Protein AF-A0A2M8FER7-F1 (afdb_monomer)

Organism: NCBI:txid1974601

pLDDT: mean 71.52, std 15.13, range [42.31, 96.31]

Foldseek 3Di:
DDPVVVVVVVVVVVVVVVVVVVVVVVVCVVPVPPPVVVVVVVVVVVVVVVVVVVVVVVVVPDDDDCVVVVDVVNVVPPDPDDPDPDDDPDDPDPPDDPDDPDPDDDDDD

Radius of gyration: 38.9 Å; Cα contacts (8 Å, |Δi|>4): 7; chains: 1; bounding box: 94×24×102 Å

Mean predicted aligned error: 21.67 Å

Secondary structure (DSSP, 8-state):
--HHHHHHHHHHHHHHHHHHHHHHHHHHHHS--SSHHHHHHHHHHHHHHHHHHHHHHHHHH-----GGGG-TTGGGG-----------SS-S-TT--------------

Sequence (109 aa):
MSQLFKNVLIILTVIVLVAIGYYMLKERGSNSLSLNNADAISDQLLTQTQVFIERRNQLESISFDFEIFNNPNFSSLVSYSSDVLEQVVGKSNIFDTVSNIQTDNEPSH

Solvent-accessible surface area (backbone atoms only — not comparable to full-atom values): 7053 Å² total; per-residue (Å²): 131,58,72,66,57,55,52,53,50,51,54,51,52,51,52,51,52,51,52,51,50,51,49,52,53,56,44,42,70,76,56,54,79,66,58,68,53,58,56,51,50,50,54,50,50,54,52,53,51,52,52,51,53,52,52,50,53,56,56,70,67,61,73,82,79,62,67,70,73,70,36,76,84,55,58,75,69,66,71,87,65,73,83,78,74,84,69,78,84,70,68,101,52,91,79,67,72,84,79,70,85,76,88,78,81,81,88,78,133

Structure (mmCIF, N/CA/C/O backbone):
data_AF-A0A2M8FER7-F1
#
_entry.id   AF-A0A2M8FER7-F1
#
loop_
_atom_site.group_PDB
_atom_site.id
_atom_site.type_symbol
_atom_site.label_atom_id
_atom_site.label_alt_id
_atom_site.label_comp_id
_atom_site.label_asym_id
_atom_site.label_entity_id
_atom_site.label_seq_id
_atom_site.pdbx_PDB_ins_code
_atom_site.Cartn_x
_atom_site.Cartn_y
_atom_site.Cartn_z
_atom_site.occupancy
_atom_site.B_iso_or_equiv
_atom_site.auth_seq_id
_atom_site.auth_comp_id
_atom_site.auth_asym_id
_atom_site.auth_atom_id
_atom_site.pdbx_PDB_model_num
ATOM 1 N N . MET A 1 1 ? 19.435 -8.775 -61.955 1.00 66.00 1 MET A N 1
ATOM 2 C CA . MET A 1 1 ? 19.950 -8.159 -60.709 1.00 66.00 1 MET A CA 1
ATOM 3 C C . MET A 1 1 ? 21.402 -8.568 -60.519 1.00 66.00 1 MET A C 1
ATOM 5 O O . MET A 1 1 ? 21.651 -9.761 -60.380 1.00 66.00 1 MET A O 1
ATOM 9 N N . SER A 1 2 ? 22.338 -7.615 -60.570 1.00 78.12 2 SER A N 1
ATOM 10 C CA . SER A 1 2 ? 23.772 -7.877 -60.358 1.00 78.12 2 SER A CA 1
ATOM 11 C C . SER A 1 2 ? 24.015 -8.483 -58.968 1.00 78.12 2 SER A C 1
ATOM 13 O O . SER A 1 2 ? 23.359 -8.083 -58.004 1.00 78.12 2 SER A O 1
ATOM 15 N N . GLN A 1 3 ? 24.935 -9.448 -58.855 1.00 78.12 3 GLN A N 1
ATOM 16 C CA . GLN A 1 3 ? 25.291 -10.091 -57.578 1.00 78.12 3 GLN A CA 1
ATOM 17 C C . GLN A 1 3 ? 25.732 -9.063 -56.526 1.00 78.12 3 GLN A C 1
ATOM 19 O O . GLN A 1 3 ? 25.374 -9.182 -55.357 1.00 78.12 3 GLN A O 1
ATOM 24 N N . LEU A 1 4 ? 26.399 -7.992 -56.961 1.00 82.44 4 LEU A N 1
ATOM 25 C CA . LEU A 1 4 ? 26.799 -6.881 -56.099 1.00 82.44 4 LEU A CA 1
ATOM 26 C C . LEU A 1 4 ? 25.590 -6.167 -55.481 1.00 82.44 4 LEU A C 1
ATOM 28 O O . LEU A 1 4 ? 25.589 -5.875 -54.291 1.00 82.44 4 LEU A O 1
ATOM 32 N N . PHE A 1 5 ? 24.524 -5.959 -56.259 1.00 88.62 5 PHE A N 1
ATOM 33 C CA . PHE A 1 5 ? 23.303 -5.318 -55.769 1.00 88.62 5 PHE A CA 1
ATOM 34 C C . PHE A 1 5 ? 22.587 -6.182 -54.724 1.00 88.62 5 PHE A C 1
ATOM 36 O O . PHE A 1 5 ? 22.122 -5.663 -53.715 1.00 88.62 5 PHE A O 1
ATOM 43 N N . LYS A 1 6 ? 22.543 -7.507 -54.926 1.00 87.75 6 LYS A N 1
ATOM 44 C CA . LYS A 1 6 ? 21.956 -8.436 -53.946 1.00 87.75 6 LYS A CA 1
ATOM 45 C C . LYS A 1 6 ? 22.735 -8.444 -52.630 1.00 87.75 6 LYS A C 1
ATOM 47 O O . LYS A 1 6 ? 22.114 -8.398 -51.573 1.00 8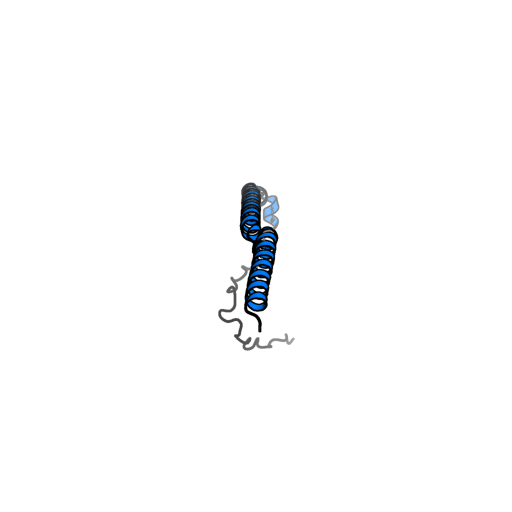7.75 6 LYS A O 1
ATOM 52 N N . ASN A 1 7 ? 24.067 -8.459 -52.693 1.00 89.75 7 ASN A N 1
ATOM 53 C CA . ASN A 1 7 ? 24.908 -8.454 -51.496 1.00 89.75 7 ASN A CA 1
ATOM 54 C C . ASN A 1 7 ? 24.774 -7.144 -50.711 1.00 89.75 7 ASN A C 1
ATOM 56 O O . ASN A 1 7 ? 24.612 -7.179 -49.494 1.00 89.75 7 ASN A O 1
ATOM 60 N N . VAL A 1 8 ? 24.779 -6.000 -51.403 1.00 92.94 8 VAL A N 1
ATOM 61 C CA . VAL A 1 8 ? 24.579 -4.684 -50.773 1.00 92.94 8 VAL A CA 1
ATOM 62 C C . VAL A 1 8 ? 23.195 -4.589 -50.133 1.00 92.94 8 VAL A C 1
ATOM 64 O O . VAL A 1 8 ? 23.083 -4.138 -48.996 1.00 92.94 8 VAL A O 1
ATOM 67 N N . LEU A 1 9 ? 22.153 -5.066 -50.821 1.00 93.88 9 LEU A N 1
ATOM 68 C CA . LEU A 1 9 ? 20.792 -5.078 -50.290 1.00 93.88 9 LEU A CA 1
ATOM 69 C C . LEU A 1 9 ? 20.698 -5.922 -49.012 1.00 93.88 9 LEU A C 1
ATOM 71 O O . LEU A 1 9 ? 20.163 -5.443 -48.020 1.00 93.88 9 LEU A O 1
ATOM 75 N N . ILE A 1 10 ? 21.276 -7.129 -49.011 1.00 94.00 10 ILE A N 1
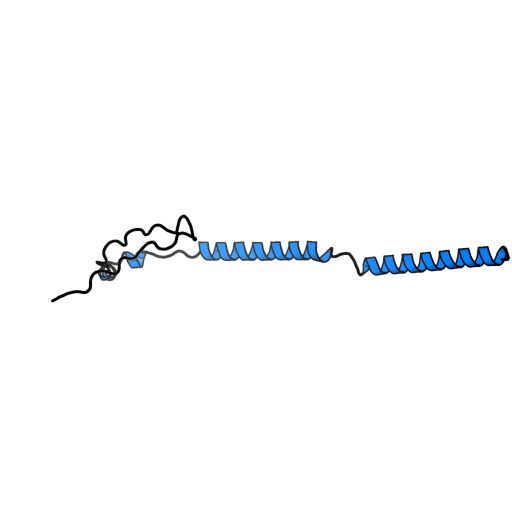ATOM 76 C CA . ILE A 1 10 ? 21.304 -8.023 -47.843 1.00 94.00 10 ILE A CA 1
ATOM 77 C C . ILE A 1 10 ? 21.978 -7.362 -46.642 1.00 94.00 10 ILE A C 1
ATOM 79 O O . ILE A 1 10 ? 21.393 -7.343 -45.558 1.00 94.00 10 ILE A O 1
ATOM 83 N N . ILE A 1 11 ? 23.153 -6.764 -46.843 1.00 94.38 11 ILE A N 1
ATOM 84 C CA . ILE A 1 11 ? 23.901 -6.081 -45.780 1.00 94.38 11 ILE A CA 1
ATOM 85 C C . ILE A 1 11 ? 23.086 -4.912 -45.219 1.00 94.38 11 ILE A C 1
ATOM 87 O O . ILE A 1 11 ? 22.988 -4.761 -44.001 1.00 94.38 11 ILE A O 1
ATOM 91 N N . LEU A 1 12 ? 22.442 -4.133 -46.090 1.00 95.44 12 LEU A N 1
ATOM 92 C CA . LEU A 1 12 ? 21.588 -3.021 -45.684 1.00 95.44 12 LEU A CA 1
ATOM 93 C C . LEU A 1 12 ? 20.410 -3.498 -44.819 1.00 95.44 12 LEU A C 1
ATOM 95 O O . LEU A 1 12 ? 20.166 -2.932 -43.756 1.00 95.44 12 LEU A O 1
ATOM 99 N N . THR A 1 13 ? 19.721 -4.575 -45.213 1.00 93.88 13 THR A N 1
ATOM 100 C CA . THR A 1 13 ? 18.639 -5.158 -44.397 1.00 93.88 13 THR A CA 1
ATOM 101 C C . THR A 1 13 ? 19.119 -5.634 -43.033 1.00 93.88 13 THR A C 1
ATOM 103 O O . THR A 1 13 ? 18.427 -5.409 -42.043 1.00 93.88 13 THR A O 1
ATOM 106 N N . VAL A 1 14 ? 20.297 -6.261 -42.955 1.00 96.31 14 VAL A N 1
ATOM 107 C CA . VAL A 1 14 ? 20.859 -6.728 -41.679 1.00 96.31 14 VAL A CA 1
ATOM 108 C C . VAL A 1 14 ? 21.158 -5.544 -40.758 1.00 96.31 14 VAL A C 1
ATOM 110 O O . VAL A 1 14 ? 20.793 -5.584 -39.587 1.00 96.31 14 VAL A O 1
ATOM 113 N N . ILE A 1 15 ? 21.743 -4.464 -41.284 1.00 96.31 15 ILE A N 1
ATOM 114 C CA . ILE A 1 15 ? 22.022 -3.242 -40.512 1.00 96.31 15 ILE A CA 1
ATOM 115 C C . ILE A 1 15 ? 20.728 -2.634 -39.958 1.00 96.31 15 ILE A C 1
ATOM 117 O O . ILE A 1 15 ? 20.671 -2.272 -38.783 1.00 96.31 15 ILE A O 1
ATOM 121 N N . VAL A 1 16 ? 19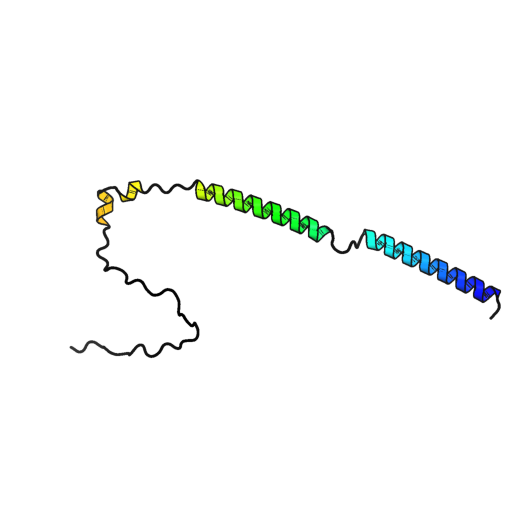.674 -2.563 -40.776 1.00 95.56 16 VAL A N 1
ATOM 122 C CA . VAL A 1 16 ? 18.364 -2.047 -40.350 1.00 95.56 16 VAL A CA 1
ATOM 123 C C . VAL A 1 16 ? 17.750 -2.929 -39.257 1.00 95.56 16 VAL A C 1
ATOM 125 O O . VAL A 1 16 ? 17.280 -2.406 -38.249 1.00 95.56 16 VAL A O 1
ATOM 128 N N . LEU A 1 17 ? 17.809 -4.256 -39.400 1.00 95.31 17 LEU A N 1
ATOM 129 C CA . LEU A 1 17 ? 17.336 -5.203 -38.382 1.00 95.31 17 LEU A CA 1
ATOM 130 C C . LEU A 1 17 ? 18.086 -5.058 -37.054 1.00 95.31 17 LEU A C 1
ATOM 132 O O . LEU A 1 17 ? 17.458 -5.069 -35.996 1.00 95.31 17 LEU A O 1
ATOM 136 N N . VAL A 1 18 ? 19.409 -4.880 -37.098 1.00 95.44 18 VAL A N 1
ATOM 137 C CA . VAL A 1 18 ? 20.232 -4.654 -35.900 1.00 95.44 18 VAL A CA 1
ATOM 138 C C . VAL A 1 18 ? 19.873 -3.325 -35.235 1.00 95.44 18 VAL A C 1
ATOM 140 O O . VAL A 1 18 ? 19.729 -3.282 -34.014 1.00 95.44 18 VAL A O 1
ATOM 143 N N . ALA A 1 19 ? 19.670 -2.256 -36.010 1.00 92.75 19 ALA A N 1
ATOM 144 C CA . ALA A 1 19 ? 19.278 -0.951 -35.480 1.00 92.75 19 ALA A CA 1
ATOM 145 C C . ALA A 1 19 ? 17.894 -0.989 -34.808 1.00 92.75 19 ALA A C 1
ATOM 147 O O . ALA A 1 19 ? 17.740 -0.485 -33.696 1.00 92.75 19 ALA A O 1
ATOM 148 N N . ILE A 1 20 ? 16.911 -1.638 -35.442 1.00 91.88 20 ILE A N 1
ATOM 149 C CA . ILE A 1 20 ? 15.568 -1.832 -34.875 1.00 91.88 20 ILE A CA 1
ATOM 150 C C . ILE A 1 20 ? 15.641 -2.700 -33.616 1.00 91.88 20 ILE A C 1
ATOM 152 O O . ILE A 1 20 ? 15.051 -2.350 -32.599 1.00 91.88 20 ILE A O 1
ATOM 156 N N . GLY A 1 21 ? 16.395 -3.803 -33.653 1.00 88.12 21 GLY A N 1
ATOM 157 C CA . GLY A 1 21 ? 16.582 -4.682 -32.499 1.00 88.12 21 GLY A CA 1
ATOM 158 C C . GLY A 1 21 ? 17.229 -3.963 -31.313 1.00 88.12 21 GLY A C 1
ATOM 159 O O . GLY A 1 21 ? 16.757 -4.093 -30.185 1.00 88.12 21 GLY A O 1
ATOM 160 N N . TYR A 1 22 ? 18.258 -3.149 -31.564 1.00 88.12 22 TYR A N 1
ATOM 161 C CA . TYR A 1 22 ? 18.902 -2.315 -30.547 1.00 88.12 22 TYR A CA 1
ATOM 162 C C . TYR A 1 22 ? 17.943 -1.263 -29.978 1.00 88.12 22 TYR A C 1
ATOM 164 O O . TYR A 1 22 ? 17.872 -1.089 -28.761 1.00 88.12 22 TYR A O 1
ATOM 172 N N . TYR A 1 23 ? 17.176 -0.591 -30.840 1.00 86.81 23 TYR A N 1
ATOM 173 C CA . TYR A 1 23 ? 16.195 0.404 -30.415 1.00 86.81 23 TYR A CA 1
ATOM 174 C C . TYR A 1 23 ? 15.080 -0.225 -29.571 1.00 86.81 23 TYR A C 1
ATOM 176 O O . TYR A 1 23 ? 14.817 0.257 -28.474 1.00 86.81 23 TYR A O 1
ATOM 184 N N . MET A 1 24 ? 14.520 -1.363 -29.996 1.00 82.38 24 MET A N 1
ATOM 185 C CA . MET A 1 24 ? 13.528 -2.105 -29.212 1.00 82.38 24 MET A CA 1
ATOM 186 C C . MET A 1 24 ? 14.095 -2.625 -27.889 1.00 82.38 24 MET A C 1
ATOM 188 O O . MET A 1 24 ? 13.369 -2.682 -26.902 1.00 82.38 24 MET A O 1
ATOM 192 N N . LEU A 1 25 ? 15.369 -3.026 -27.834 1.00 79.38 25 LEU A N 1
ATOM 193 C CA . LEU A 1 25 ? 15.998 -3.460 -26.584 1.00 79.38 25 LEU A CA 1
ATOM 194 C C . LEU A 1 25 ? 16.193 -2.280 -25.619 1.00 79.38 25 LEU A C 1
ATOM 196 O O . LEU A 1 25 ? 15.948 -2.418 -24.422 1.00 79.38 25 LEU A O 1
ATOM 200 N N . LYS A 1 26 ? 16.571 -1.110 -26.146 1.00 77.00 26 LYS A N 1
ATOM 201 C CA . LYS A 1 26 ? 16.685 0.139 -25.384 1.00 77.00 26 LYS A CA 1
ATOM 202 C C . LYS A 1 26 ? 15.321 0.623 -24.883 1.00 77.00 26 LYS A C 1
ATOM 204 O O . LYS A 1 26 ? 15.209 0.997 -23.720 1.00 77.00 26 LYS A O 1
ATOM 209 N N . GLU A 1 27 ? 14.287 0.552 -25.720 1.00 65.00 27 GLU A N 1
ATOM 210 C CA . GLU A 1 27 ? 12.906 0.841 -25.327 1.00 65.00 27 GLU A CA 1
ATOM 211 C C . GLU A 1 27 ? 12.356 -0.188 -24.345 1.00 65.00 27 GLU A C 1
ATOM 213 O O . GLU A 1 27 ? 11.643 0.207 -23.448 1.00 65.00 27 GLU A O 1
ATOM 218 N N . ARG A 1 28 ? 12.694 -1.482 -24.413 1.00 58.97 28 ARG A N 1
ATOM 219 C CA . ARG A 1 28 ? 12.298 -2.464 -23.377 1.00 58.97 28 ARG A CA 1
ATOM 220 C C . ARG A 1 28 ? 12.914 -2.169 -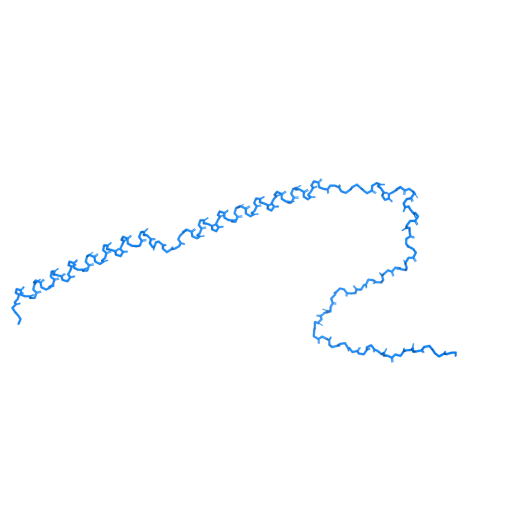22.006 1.00 58.97 28 ARG A C 1
ATOM 222 O O . ARG A 1 28 ? 12.341 -2.567 -20.999 1.00 58.97 28 ARG A O 1
ATOM 229 N N . GLY A 1 29 ? 14.045 -1.464 -21.963 1.00 57.28 29 GLY A N 1
ATOM 230 C CA . GLY A 1 29 ? 14.609 -0.920 -20.726 1.00 57.28 29 GLY A CA 1
ATOM 231 C C . GLY A 1 29 ? 13.786 0.231 -20.128 1.00 57.28 29 GLY A C 1
ATOM 232 O O . GLY A 1 29 ? 13.788 0.385 -18.912 1.00 57.28 29 GLY A O 1
ATOM 233 N N . SER A 1 30 ? 13.054 1.008 -20.944 1.00 54.03 30 SER A N 1
ATOM 234 C CA . SER A 1 30 ? 12.114 2.050 -20.471 1.00 54.03 30 SER A CA 1
ATOM 235 C C . SER A 1 30 ? 10.657 1.575 -20.387 1.00 54.03 30 SER A C 1
ATOM 237 O O . SER A 1 30 ? 9.886 2.065 -19.572 1.00 54.03 30 SER A O 1
ATOM 239 N N . ASN A 1 31 ? 10.295 0.593 -21.206 1.00 51.50 31 ASN A N 1
ATOM 240 C CA . ASN A 1 31 ? 9.022 -0.111 -21.284 1.00 51.50 31 ASN A CA 1
ATOM 241 C C . ASN A 1 31 ? 9.210 -1.498 -20.668 1.00 51.50 31 ASN A C 1
ATOM 243 O O . ASN A 1 31 ? 8.821 -2.514 -21.256 1.00 51.50 31 ASN A O 1
ATOM 247 N N . SER A 1 32 ? 9.835 -1.552 -19.487 1.00 51.47 32 SER A N 1
ATOM 248 C CA . SER A 1 32 ? 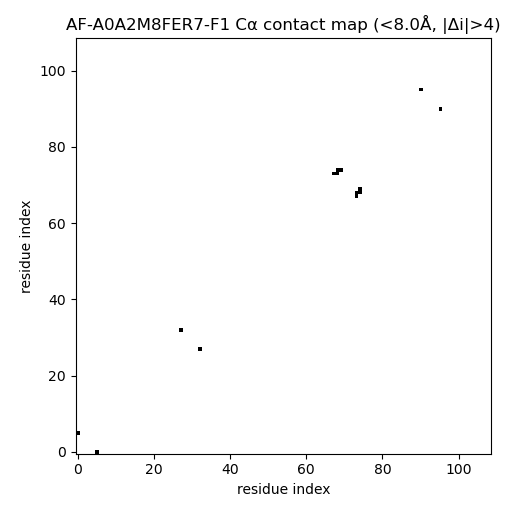9.717 -2.727 -18.639 1.00 51.47 32 SER A CA 1
ATOM 249 C C . SER A 1 32 ? 8.223 -2.947 -18.444 1.00 51.47 32 SER A C 1
ATOM 251 O O . SER A 1 32 ? 7.533 -2.089 -17.892 1.00 51.47 32 SER A O 1
ATOM 253 N N . LEU A 1 33 ? 7.721 -4.058 -18.962 1.00 52.00 33 LEU A N 1
ATOM 254 C CA . LEU A 1 33 ? 6.379 -4.552 -18.723 1.00 52.00 33 LEU A CA 1
ATOM 255 C C . LEU A 1 33 ? 6.150 -4.569 -17.201 1.00 52.00 33 LEU A C 1
ATOM 257 O O . LEU A 1 33 ? 6.676 -5.448 -16.534 1.00 52.00 33 LEU A O 1
ATOM 261 N N . SER A 1 34 ? 5.485 -3.534 -16.672 1.00 51.06 34 SER A N 1
ATOM 262 C CA . SER A 1 34 ? 5.089 -3.290 -15.277 1.00 51.06 34 SER A CA 1
ATOM 263 C C . SER A 1 34 ? 5.653 -4.245 -14.210 1.00 51.06 34 SER A C 1
ATOM 265 O O . SER A 1 34 ? 4.898 -4.938 -13.535 1.00 51.06 34 SER A O 1
ATOM 267 N N . LEU A 1 35 ? 6.970 -4.233 -13.987 1.00 50.19 35 LEU A N 1
ATOM 268 C CA . LEU A 1 35 ? 7.548 -4.800 -12.763 1.00 50.19 35 LEU A CA 1
ATOM 269 C C . LEU A 1 35 ? 7.365 -3.827 -11.583 1.00 50.19 35 LEU A C 1
ATOM 271 O O . LEU A 1 35 ? 7.156 -4.259 -10.458 1.00 50.19 35 LEU A O 1
ATOM 275 N N . ASN A 1 36 ? 7.256 -2.522 -11.874 1.00 51.22 36 ASN A N 1
ATOM 276 C CA . ASN A 1 36 ? 6.901 -1.477 -10.906 1.00 51.22 36 ASN A CA 1
ATOM 277 C C . ASN A 1 36 ? 5.548 -1.712 -10.211 1.00 51.22 36 ASN A C 1
ATOM 279 O O . ASN A 1 36 ? 5.335 -1.201 -9.121 1.00 51.22 36 ASN A O 1
ATOM 283 N N . ASN A 1 37 ? 4.625 -2.470 -10.818 1.00 52.91 37 ASN A N 1
ATOM 284 C CA . ASN A 1 37 ? 3.345 -2.776 -10.179 1.00 52.91 37 ASN A CA 1
ATOM 285 C C . ASN A 1 37 ? 3.483 -3.859 -9.102 1.00 52.91 37 ASN A C 1
ATOM 287 O O . ASN A 1 37 ? 2.747 -3.808 -8.130 1.00 52.91 37 ASN A O 1
ATOM 291 N N . ALA A 1 38 ? 4.397 -4.824 -9.238 1.00 57.19 38 ALA A N 1
ATOM 292 C CA . ALA A 1 38 ? 4.558 -5.877 -8.233 1.00 57.19 38 ALA A CA 1
ATOM 293 C C . ALA A 1 38 ? 5.164 -5.320 -6.934 1.00 57.19 38 ALA A C 1
ATOM 295 O O . ALA A 1 38 ? 4.632 -5.576 -5.854 1.00 57.19 38 ALA A O 1
ATOM 296 N N . ASP A 1 39 ? 6.200 -4.486 -7.056 1.00 57.62 39 ASP A N 1
ATOM 297 C CA . ASP A 1 39 ? 6.825 -3.819 -5.909 1.00 57.62 39 ASP A CA 1
ATOM 298 C C . ASP A 1 39 ? 5.881 -2.773 -5.291 1.00 57.62 39 ASP A C 1
ATOM 300 O O . ASP A 1 39 ? 5.685 -2.767 -4.078 1.00 57.62 39 ASP A O 1
ATOM 304 N N . ALA A 1 40 ? 5.172 -1.978 -6.108 1.00 60.31 40 ALA A N 1
ATOM 305 C CA . ALA A 1 40 ? 4.176 -1.027 -5.603 1.00 60.31 40 ALA A CA 1
ATOM 306 C C . ALA A 1 40 ? 2.984 -1.709 -4.907 1.00 60.31 40 ALA A C 1
ATOM 308 O O . ALA A 1 40 ? 2.484 -1.197 -3.906 1.00 60.31 40 ALA A O 1
ATOM 309 N N . ILE A 1 41 ? 2.530 -2.871 -5.396 1.00 65.69 41 ILE A N 1
ATOM 310 C CA . ILE A 1 41 ? 1.484 -3.661 -4.729 1.00 65.69 41 ILE A CA 1
ATOM 311 C C . ILE A 1 41 ? 2.003 -4.201 -3.392 1.00 65.69 41 ILE A C 1
ATOM 313 O O . ILE A 1 41 ? 1.276 -4.136 -2.404 1.00 65.69 41 ILE A O 1
ATOM 317 N N . SER A 1 42 ? 3.244 -4.692 -3.334 1.00 70.19 42 SER A N 1
ATOM 318 C CA . SER A 1 42 ? 3.857 -5.186 -2.094 1.00 70.19 42 SER A CA 1
ATOM 319 C C . SER A 1 42 ? 3.997 -4.078 -1.042 1.00 70.19 42 SER A C 1
ATOM 321 O O . SER A 1 42 ? 3.572 -4.257 0.102 1.00 70.19 42 SER A O 1
ATOM 323 N N . ASP A 1 43 ? 4.504 -2.909 -1.433 1.00 69.62 43 ASP A N 1
ATOM 324 C CA . ASP A 1 43 ? 4.672 -1.753 -0.542 1.00 69.62 43 ASP A CA 1
ATOM 325 C C . ASP A 1 43 ? 3.327 -1.202 -0.052 1.00 69.62 43 ASP A C 1
ATOM 327 O O . ASP A 1 43 ? 3.162 -0.864 1.128 1.00 69.62 43 ASP A O 1
ATOM 331 N N . GLN A 1 44 ? 2.324 -1.168 -0.931 1.00 73.38 44 GLN A N 1
ATOM 332 C CA . GLN A 1 44 ? 0.968 -0.772 -0.569 1.00 73.38 44 GLN A CA 1
ATOM 333 C C . GLN A 1 44 ? 0.337 -1.764 0.420 1.00 73.38 44 GLN A C 1
ATOM 335 O O . GLN A 1 44 ? -0.327 -1.343 1.370 1.00 73.38 44 GLN A O 1
ATOM 340 N N . LEU A 1 45 ? 0.561 -3.066 0.243 1.00 78.25 45 LEU A N 1
ATOM 341 C CA . LEU A 1 45 ? 0.010 -4.115 1.106 1.00 78.25 45 LEU A CA 1
ATOM 342 C C . LEU A 1 45 ? 0.677 -4.115 2.493 1.00 78.25 45 LEU A C 1
ATOM 344 O O . LEU A 1 45 ? -0.016 -4.217 3.510 1.00 78.25 45 LEU A O 1
ATOM 348 N N . LEU A 1 46 ? 1.995 -3.899 2.556 1.00 80.38 46 LEU A N 1
ATOM 349 C CA . LEU A 1 46 ? 2.734 -3.694 3.810 1.00 80.38 46 LEU A CA 1
ATOM 350 C C . LEU A 1 46 ? 2.223 -2.464 4.572 1.00 80.38 46 LEU A C 1
ATOM 352 O O . LEU A 1 46 ? 1.921 -2.555 5.765 1.00 80.38 46 LEU A O 1
ATOM 356 N N . THR A 1 47 ? 2.042 -1.343 3.871 1.00 83.00 47 THR A N 1
ATOM 357 C CA . THR A 1 47 ? 1.532 -0.097 4.464 1.00 83.00 47 THR A CA 1
ATOM 358 C C . THR A 1 47 ? 0.113 -0.275 5.011 1.00 83.00 47 THR A C 1
ATOM 360 O O . THR A 1 47 ? -0.173 0.105 6.147 1.00 83.00 47 THR A O 1
ATOM 363 N N . GLN A 1 48 ? -0.785 -0.903 4.244 1.00 81.38 48 GLN A N 1
ATOM 364 C CA . GLN A 1 48 ? -2.158 -1.168 4.690 1.00 81.38 48 GLN A CA 1
ATOM 365 C C . GLN A 1 48 ? -2.206 -2.102 5.909 1.00 81.38 48 GLN A C 1
ATOM 367 O O . GLN A 1 48 ? -2.995 -1.875 6.829 1.00 81.38 48 GLN A O 1
ATOM 372 N N . THR A 1 49 ? -1.335 -3.114 5.953 1.00 88.44 49 THR A N 1
ATOM 373 C CA . THR A 1 49 ? -1.242 -4.050 7.086 1.00 88.44 49 THR A CA 1
ATOM 374 C C . THR A 1 49 ? -0.794 -3.337 8.360 1.00 88.44 49 THR A C 1
ATOM 376 O O . THR A 1 49 ? -1.359 -3.565 9.431 1.00 88.44 49 THR A O 1
ATOM 379 N N . GLN A 1 50 ? 0.179 -2.431 8.253 1.00 82.88 50 GLN A N 1
ATOM 380 C CA . GLN A 1 50 ? 0.665 -1.663 9.397 1.00 82.88 50 GLN A CA 1
ATOM 381 C C . GLN A 1 50 ? -0.422 -0.747 9.972 1.00 82.88 50 GLN A C 1
ATOM 383 O O . GLN A 1 50 ? -0.641 -0.747 11.184 1.00 82.88 50 GLN A O 1
ATOM 388 N N . VAL A 1 51 ? -1.160 -0.041 9.107 1.00 89.25 51 VAL A N 1
ATOM 389 C CA . VAL A 1 51 ? -2.293 0.800 9.524 1.00 89.25 51 VAL A CA 1
ATOM 390 C C . VAL A 1 51 ? -3.372 -0.040 10.206 1.00 89.25 51 VAL A C 1
ATOM 392 O O . VAL A 1 51 ? -3.894 0.356 11.245 1.00 89.25 51 VAL A O 1
ATOM 395 N N . PHE A 1 52 ? -3.697 -1.218 9.671 1.00 91.38 52 PHE A N 1
ATOM 396 C CA . PHE A 1 52 ? -4.675 -2.111 10.292 1.00 91.38 52 PHE A CA 1
ATOM 397 C C . PHE A 1 52 ? -4.257 -2.542 11.708 1.00 91.38 52 PHE A C 1
ATOM 399 O O . PHE A 1 52 ? -5.068 -2.476 12.633 1.00 91.38 52 PHE A O 1
ATOM 406 N N . ILE A 1 53 ? -2.993 -2.938 11.893 1.00 89.44 53 ILE A N 1
ATOM 407 C CA . ILE A 1 53 ? -2.457 -3.330 13.206 1.00 89.44 53 ILE A CA 1
ATOM 408 C C . ILE A 1 53 ? -2.513 -2.154 14.187 1.00 89.44 53 ILE A C 1
ATOM 410 O O . ILE A 1 53 ? -2.941 -2.326 15.327 1.00 89.44 53 ILE A O 1
ATOM 414 N N . GLU A 1 54 ? -2.137 -0.953 13.747 1.00 89.50 54 GLU A N 1
ATOM 415 C CA . GLU A 1 54 ? -2.195 0.249 14.580 1.00 89.50 54 GLU A CA 1
ATOM 416 C C . GLU A 1 54 ? -3.628 0.549 15.042 1.00 89.50 54 GLU A C 1
ATOM 418 O O . GLU A 1 54 ? -3.870 0.758 16.232 1.00 89.50 54 GLU A O 1
ATOM 423 N N . ARG A 1 55 ? -4.601 0.504 14.124 1.00 88.94 55 ARG A N 1
ATOM 424 C CA . ARG A 1 55 ? -6.020 0.724 14.444 1.00 88.94 55 ARG A CA 1
ATOM 425 C C . ARG A 1 55 ? -6.576 -0.343 15.378 1.00 88.94 55 ARG A C 1
ATOM 427 O O . ARG A 1 55 ? -7.337 -0.014 16.284 1.00 88.94 55 ARG A O 1
ATOM 434 N N . ARG A 1 56 ? -6.184 -1.605 15.192 1.00 88.44 56 ARG A N 1
ATOM 435 C CA . ARG A 1 56 ? -6.562 -2.695 16.096 1.00 88.44 56 ARG A CA 1
ATOM 436 C C . ARG A 1 56 ? -6.043 -2.438 17.509 1.00 88.44 56 ARG A C 1
ATOM 438 O O . ARG A 1 56 ? -6.821 -2.538 18.448 1.00 88.44 56 ARG A O 1
ATOM 445 N N . ASN A 1 57 ? -4.772 -2.069 17.651 1.00 87.94 57 ASN A N 1
ATOM 446 C CA . ASN A 1 57 ? -4.183 -1.779 18.959 1.00 87.94 57 ASN A CA 1
ATOM 447 C C . ASN A 1 57 ? -4.856 -0.568 19.626 1.00 87.94 57 ASN A C 1
ATOM 449 O O . ASN A 1 57 ? -5.081 -0.575 20.833 1.00 87.94 57 ASN A O 1
ATOM 453 N N . GLN A 1 58 ? -5.229 0.453 18.844 1.00 85.75 58 GLN A N 1
ATOM 454 C CA . GLN A 1 58 ? -6.017 1.586 19.340 1.00 85.75 58 GLN A CA 1
ATOM 455 C C . GLN A 1 58 ? -7.382 1.124 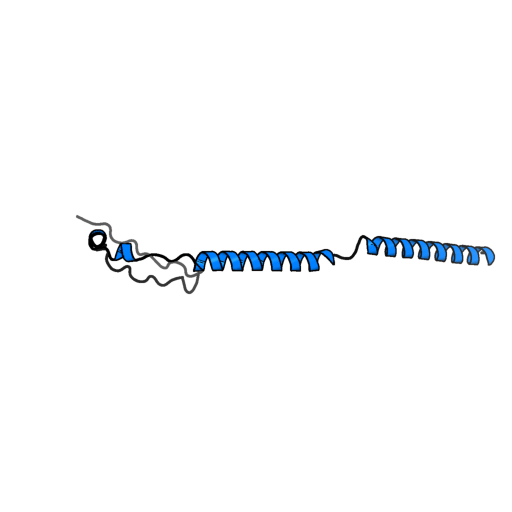19.867 1.00 85.75 58 GLN A C 1
ATOM 457 O O . GLN A 1 58 ? -7.749 1.488 20.978 1.00 85.75 58 GLN A O 1
ATOM 462 N N . LEU A 1 59 ? -8.108 0.289 19.121 1.00 83.81 59 LEU A N 1
ATOM 463 C CA . LEU A 1 59 ? -9.401 -0.253 19.555 1.00 83.81 59 LEU A CA 1
ATOM 464 C C . LEU A 1 59 ? -9.277 -1.161 20.785 1.00 83.81 59 LEU A C 1
ATOM 466 O O . LEU A 1 59 ? -10.125 -1.095 21.665 1.00 83.81 59 LEU A O 1
ATOM 470 N N . GLU A 1 60 ? -8.217 -1.964 20.875 1.00 83.00 60 GLU A N 1
ATOM 471 C CA . GLU A 1 60 ? -7.937 -2.808 22.045 1.00 83.00 60 GLU A CA 1
ATOM 472 C C . GLU A 1 60 ? -7.640 -1.973 23.300 1.00 83.00 60 GLU A C 1
ATOM 474 O O . GLU A 1 60 ? -8.004 -2.365 24.405 1.00 83.00 60 GLU A O 1
ATOM 479 N N . SER A 1 61 ? -7.041 -0.789 23.137 1.00 81.50 61 SER A N 1
ATOM 480 C CA . SER A 1 61 ? -6.791 0.137 24.249 1.00 81.50 61 SER A CA 1
ATOM 481 C C . SER A 1 61 ? -8.041 0.873 24.747 1.00 81.50 61 SER A C 1
ATOM 483 O O . SER A 1 61 ? -8.012 1.471 25.825 1.00 81.50 61 SER A O 1
ATOM 485 N N . ILE A 1 62 ? -9.145 0.838 23.991 1.00 79.81 62 ILE A N 1
ATOM 486 C CA . ILE A 1 62 ? -10.413 1.434 24.413 1.00 79.81 62 ILE A CA 1
ATOM 487 C C . ILE A 1 62 ? -11.089 0.462 25.379 1.00 79.81 62 ILE A C 1
ATOM 489 O O . ILE A 1 62 ? -11.828 -0.441 24.992 1.00 79.81 62 ILE A O 1
ATOM 493 N N . SER A 1 63 ? -10.828 0.666 26.666 1.00 74.62 63 SER A N 1
ATOM 494 C CA . SER A 1 63 ? -11.583 0.035 27.743 1.00 74.62 63 SER A CA 1
ATOM 495 C C . SER A 1 63 ? -12.835 0.861 28.021 1.00 74.62 63 SER A C 1
ATOM 497 O O . SER A 1 63 ? -12.740 2.038 28.372 1.00 74.62 63 SER A O 1
ATOM 499 N N . PHE A 1 64 ? -14.011 0.252 27.883 1.00 73.19 64 PHE A N 1
ATOM 500 C CA . PHE A 1 64 ? -15.255 0.862 28.340 1.00 73.19 64 PHE A CA 1
ATOM 501 C C . PHE A 1 64 ? -15.384 0.662 29.849 1.00 73.19 64 PHE A C 1
ATOM 503 O O . PHE A 1 64 ? -15.442 -0.467 30.333 1.00 73.19 64 PHE A O 1
ATOM 510 N N . ASP A 1 65 ? -15.410 1.767 30.586 1.00 73.19 65 ASP A N 1
ATOM 511 C CA . ASP A 1 65 ? -15.732 1.767 32.006 1.00 73.19 65 ASP A CA 1
ATOM 512 C C . ASP A 1 65 ? -17.256 1.673 32.174 1.00 73.19 65 ASP A C 1
ATOM 514 O O . ASP A 1 65 ? -17.996 2.626 31.917 1.00 73.19 65 ASP A O 1
ATOM 518 N N . PHE A 1 66 ? -17.733 0.486 32.553 1.00 72.75 66 PHE A N 1
ATOM 519 C CA . PHE A 1 66 ? -19.152 0.225 32.791 1.00 72.75 66 PHE A CA 1
ATOM 520 C C . PHE A 1 66 ? -19.582 0.534 34.232 1.00 72.75 66 PHE A C 1
ATOM 522 O O . PHE A 1 66 ? -20.760 0.364 34.557 1.00 72.75 66 PHE A O 1
ATOM 529 N N . GLU A 1 67 ? -18.683 1.014 35.100 1.00 72.44 67 GLU A N 1
ATOM 530 C CA . GLU A 1 67 ? -19.022 1.332 36.493 1.00 72.44 67 GLU A CA 1
ATOM 531 C C . GLU A 1 67 ? -20.094 2.429 36.590 1.00 72.44 67 GLU A C 1
ATOM 533 O O . GLU A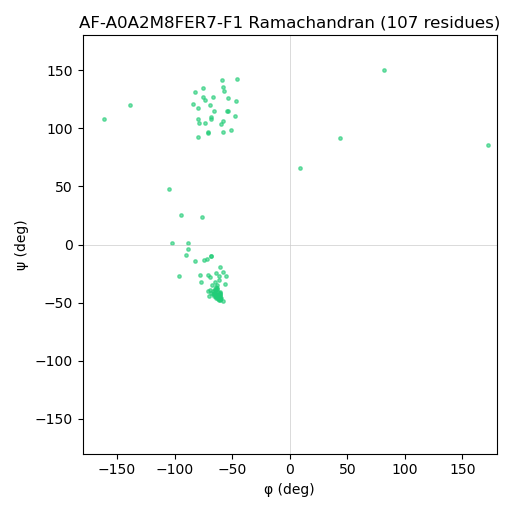 1 67 ? -20.917 2.412 37.509 1.00 72.44 67 GLU A O 1
ATOM 538 N N . ILE A 1 68 ? -20.182 3.315 35.590 1.00 66.81 68 ILE A N 1
ATOM 539 C CA . ILE A 1 68 ? -21.236 4.338 35.496 1.00 66.81 68 ILE A CA 1
ATOM 540 C C . ILE A 1 68 ? -22.651 3.746 35.402 1.00 66.81 68 ILE A C 1
ATOM 542 O O . ILE A 1 68 ? -23.597 4.354 35.900 1.00 66.81 68 ILE A O 1
ATOM 546 N N . PHE A 1 69 ? -22.806 2.552 34.817 1.00 68.31 69 PHE A N 1
ATOM 547 C CA . PHE A 1 69 ? -24.100 1.870 34.703 1.00 68.31 69 PHE A CA 1
ATOM 548 C C . PHE A 1 69 ? -24.477 1.112 35.982 1.00 68.31 69 PHE A C 1
ATOM 550 O O . PHE A 1 69 ? -25.642 0.773 36.171 1.00 68.31 69 PHE A O 1
ATOM 557 N N . ASN A 1 70 ? -23.519 0.903 36.891 1.00 69.00 70 ASN A N 1
ATOM 558 C CA . ASN A 1 70 ? -23.747 0.281 38.197 1.00 69.00 70 ASN A CA 1
ATOM 559 C C . ASN A 1 70 ? -24.132 1.302 39.282 1.00 69.00 70 ASN A C 1
ATOM 561 O O . ASN A 1 70 ? -24.412 0.926 40.422 1.00 69.00 70 ASN A O 1
ATOM 565 N N . ASN A 1 71 ? -24.148 2.601 38.961 1.00 71.38 71 ASN A N 1
ATOM 566 C CA . ASN A 1 71 ? -24.531 3.637 39.909 1.00 71.38 71 ASN A CA 1
ATOM 567 C C . ASN A 1 71 ? -26.060 3.617 40.126 1.00 71.38 71 ASN A C 1
ATOM 569 O O . ASN A 1 71 ? -26.825 3.768 39.168 1.00 71.38 71 ASN A O 1
ATOM 573 N N . PRO A 1 72 ? -26.535 3.494 41.380 1.00 68.00 72 PRO A N 1
ATOM 574 C CA . PRO A 1 72 ? -27.960 3.381 41.688 1.00 68.00 72 PRO A CA 1
ATOM 575 C C . PRO A 1 72 ? -28.782 4.602 41.235 1.00 68.00 72 PRO A C 1
ATOM 577 O O . PRO A 1 72 ? -29.984 4.473 41.021 1.00 68.00 72 PRO A O 1
ATOM 580 N N . ASN A 1 73 ? -28.160 5.761 40.991 1.00 66.19 73 ASN A N 1
ATOM 581 C CA . ASN A 1 73 ? -28.840 6.934 40.427 1.00 66.19 73 ASN A CA 1
ATOM 582 C C . ASN A 1 73 ? -29.222 6.760 38.941 1.00 66.19 73 ASN A C 1
ATOM 584 O O . ASN A 1 73 ? -30.193 7.362 38.480 1.00 66.19 73 ASN A O 1
ATOM 588 N N . PHE A 1 74 ? -28.500 5.911 38.201 1.00 58.00 74 PHE A N 1
ATOM 589 C CA . PHE A 1 74 ? -28.772 5.584 36.795 1.00 58.00 74 PHE A CA 1
ATOM 590 C C . PHE A 1 74 ? -29.716 4.379 36.639 1.00 58.00 74 PHE A C 1
ATOM 592 O O . PHE A 1 74 ? -30.240 4.150 35.552 1.00 58.00 74 PHE A O 1
ATOM 599 N N . SER A 1 75 ? -30.032 3.671 37.733 1.00 57.19 75 SER A N 1
ATOM 600 C CA . SER A 1 75 ? -31.052 2.606 37.754 1.00 57.19 75 SER A CA 1
ATOM 601 C C . SER A 1 75 ? -32.490 3.120 37.565 1.00 57.19 75 SER A C 1
ATOM 603 O O . SER A 1 75 ? -33.410 2.340 37.349 1.00 57.19 75 SER A O 1
ATOM 605 N N . SER A 1 76 ? -32.701 4.441 37.600 1.00 57.62 76 SER A N 1
ATOM 606 C CA . SER A 1 76 ? -34.002 5.063 37.314 1.00 57.62 76 SER A CA 1
ATOM 607 C C . SER A 1 76 ? -34.392 5.021 35.830 1.00 57.62 76 SER A C 1
ATOM 609 O O . SER A 1 76 ? -35.555 5.246 35.502 1.00 57.62 76 SER A O 1
ATOM 611 N N . LEU A 1 77 ? -33.449 4.687 34.941 1.00 60.69 77 LEU A N 1
ATOM 612 C CA . LEU A 1 77 ? -33.690 4.476 33.511 1.00 60.69 77 LEU A CA 1
ATOM 613 C C . LEU A 1 77 ? -33.943 2.998 33.176 1.00 60.69 77 LEU A C 1
ATOM 615 O O . LEU A 1 77 ? -33.709 2.571 32.046 1.00 60.69 77 LEU A O 1
ATOM 619 N N . VAL A 1 78 ? -34.418 2.204 34.143 1.00 58.94 78 VAL A N 1
ATOM 620 C CA . VAL A 1 78 ? -34.997 0.887 33.853 1.00 58.94 78 VAL A CA 1
ATOM 621 C C . VAL A 1 78 ? -36.187 1.108 32.923 1.00 58.94 78 VAL A C 1
ATOM 623 O O . VAL A 1 78 ? -37.250 1.583 33.322 1.00 58.94 78 VAL A O 1
ATOM 626 N N . SER A 1 79 ? -35.973 0.810 31.646 1.00 60.28 79 SER A N 1
ATOM 627 C CA . SER A 1 79 ? -37.027 0.799 30.648 1.00 60.28 79 SER A CA 1
ATOM 628 C C . SER A 1 79 ? -37.995 -0.329 30.994 1.00 60.28 79 SER A C 1
ATOM 630 O O . SER A 1 79 ? -37.634 -1.498 30.922 1.00 60.28 79 SER A O 1
ATOM 632 N N . TYR A 1 80 ? -39.239 0.012 31.328 1.00 60.22 80 TYR A N 1
ATOM 633 C CA . TYR A 1 80 ? -40.357 -0.940 31.400 1.00 60.22 80 TYR A CA 1
ATOM 634 C C . TYR A 1 80 ? -40.874 -1.324 30.002 1.00 60.22 80 TYR A C 1
ATOM 636 O O . TYR A 1 80 ? -42.040 -1.682 29.838 1.00 60.22 80 TYR A O 1
ATOM 644 N N . SER A 1 81 ? -40.044 -1.189 28.967 1.00 66.25 81 SER A N 1
ATOM 645 C CA . SER A 1 81 ? -40.383 -1.689 27.643 1.00 66.25 81 SER A CA 1
ATOM 646 C C . SER A 1 81 ? -40.427 -3.209 27.702 1.00 66.25 81 SER A C 1
ATOM 648 O O . SER A 1 81 ? -39.459 -3.830 28.135 1.00 66.25 81 SER A O 1
ATOM 650 N N . SER A 1 82 ? -41.539 -3.786 27.256 1.00 65.94 82 SER A N 1
ATOM 651 C CA . SER A 1 82 ? -41.687 -5.222 27.040 1.00 65.94 82 SER A CA 1
ATOM 652 C C . SER A 1 82 ? -40.475 -5.786 26.297 1.00 65.94 82 SER A C 1
ATOM 654 O O . SER A 1 82 ? -39.956 -5.117 25.398 1.00 65.94 82 SER A O 1
ATOM 656 N N . ASP A 1 83 ? -40.053 -7.003 26.653 1.00 68.00 83 ASP A N 1
ATOM 657 C CA . ASP A 1 83 ? -38.974 -7.705 25.958 1.00 68.00 83 ASP A CA 1
ATOM 658 C C . ASP A 1 83 ? -39.194 -7.631 24.444 1.00 68.00 83 ASP A C 1
ATOM 660 O O . ASP A 1 83 ? -40.251 -8.006 23.923 1.00 68.00 83 ASP A O 1
ATOM 664 N N . VAL A 1 84 ? -38.199 -7.100 23.734 1.00 67.44 84 VAL A N 1
ATOM 665 C CA . VAL A 1 84 ? -38.219 -7.076 22.275 1.00 67.44 84 VAL A CA 1
ATOM 666 C C . VAL A 1 84 ? -38.071 -8.522 21.827 1.00 67.44 84 VAL A C 1
ATOM 668 O O . VAL A 1 84 ? -37.003 -9.112 21.984 1.00 67.44 84 VAL A O 1
ATOM 671 N N . LEU A 1 85 ? -39.154 -9.104 21.306 1.00 72.12 85 LEU A N 1
ATOM 672 C CA . LEU A 1 85 ? -39.118 -10.442 20.728 1.00 72.12 85 LEU A CA 1
ATOM 673 C C . LEU A 1 85 ? -38.012 -10.488 19.677 1.00 72.12 85 LEU A C 1
ATOM 675 O O . LEU A 1 85 ? -37.970 -9.650 18.773 1.00 72.12 85 LEU A O 1
ATOM 679 N N . GLU A 1 86 ? -37.119 -11.461 19.821 1.00 66.12 86 GLU A N 1
ATOM 680 C CA . GLU A 1 86 ? -35.999 -11.666 18.916 1.00 66.12 86 GLU A CA 1
ATOM 681 C C . GLU A 1 86 ? -36.548 -11.875 17.498 1.00 66.12 86 GLU A C 1
ATOM 683 O O . GLU A 1 86 ? -37.182 -12.884 17.182 1.00 66.12 86 GLU A O 1
ATOM 688 N N . GLN A 1 87 ? -36.385 -10.862 16.646 1.00 68.69 87 GLN A N 1
ATOM 689 C CA . GLN A 1 87 ? -36.801 -10.953 15.258 1.00 68.69 87 GLN A CA 1
ATOM 690 C C . GLN A 1 87 ? -35.782 -11.824 14.529 1.00 68.69 87 GLN A C 1
ATOM 692 O O . GLN A 1 87 ? -34.582 -11.558 14.577 1.00 68.69 87 GLN A O 1
ATOM 697 N N . VAL A 1 88 ? -36.261 -12.863 13.843 1.00 68.69 88 VAL A N 1
ATOM 698 C CA . VAL A 1 88 ? -35.415 -13.723 13.009 1.00 68.69 88 VAL A CA 1
ATOM 699 C C . VAL A 1 88 ? -34.653 -12.839 12.021 1.00 68.69 88 VAL A C 1
ATOM 701 O O . VAL A 1 88 ? -35.253 -12.165 11.180 1.00 68.69 88 VAL A O 1
ATOM 704 N N . VAL A 1 89 ? -33.327 -12.796 12.160 1.00 67.81 89 VAL A N 1
ATOM 705 C CA . VAL A 1 89 ? -32.467 -11.985 11.299 1.00 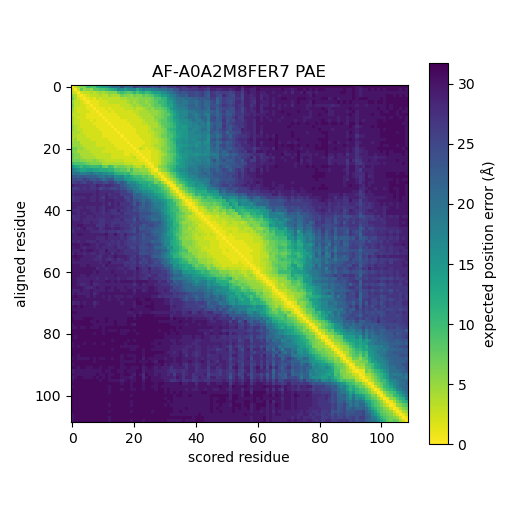67.81 89 VAL A CA 1
ATOM 706 C C . VAL A 1 89 ? -32.449 -12.563 9.889 1.00 67.81 89 VAL A C 1
ATOM 708 O O . VAL A 1 89 ? -32.033 -13.696 9.657 1.00 67.81 89 VAL A O 1
ATOM 711 N N . GLY A 1 90 ? -32.883 -11.741 8.936 1.00 61.62 90 GLY A N 1
ATOM 712 C CA . GLY A 1 90 ? -32.900 -12.077 7.519 1.00 61.62 90 GLY A CA 1
ATOM 713 C C . GLY A 1 90 ? -34.109 -12.910 7.092 1.00 61.62 90 GLY A C 1
ATOM 714 O O . GLY A 1 90 ? -34.669 -13.712 7.835 1.00 61.62 90 GLY A O 1
ATOM 715 N N . LYS A 1 91 ? -34.505 -12.732 5.831 1.00 62.12 91 LYS A N 1
ATOM 716 C CA . LYS A 1 91 ? -35.305 -13.742 5.140 1.00 62.12 91 LYS A CA 1
ATOM 717 C C . LYS A 1 91 ? -34.364 -14.886 4.764 1.00 62.12 91 LYS A C 1
ATOM 719 O O . LYS A 1 91 ? -33.304 -14.629 4.197 1.00 62.12 91 LYS A O 1
ATOM 724 N N . SER A 1 92 ? -34.770 -16.132 4.995 1.00 65.81 92 SER A N 1
ATOM 725 C CA . SER A 1 92 ? -34.103 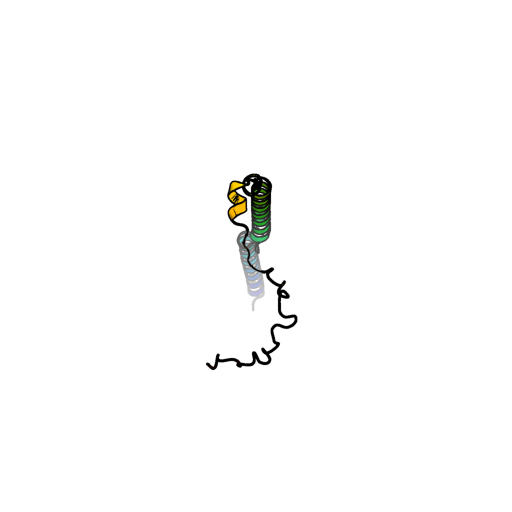-17.303 4.401 1.00 65.81 92 SER A CA 1
ATOM 726 C C . SER A 1 92 ? -34.036 -17.201 2.870 1.00 65.81 92 SER A C 1
ATOM 728 O O . SER A 1 92 ? -33.110 -17.724 2.255 1.00 65.81 92 SER A O 1
ATOM 730 N N . ASN A 1 93 ? -34.985 -16.480 2.262 1.00 62.12 93 ASN A N 1
ATOM 731 C CA . ASN A 1 93 ? -35.020 -16.172 0.841 1.00 62.12 93 ASN A CA 1
ATOM 732 C C . ASN A 1 93 ? -35.451 -14.715 0.578 1.00 62.12 93 ASN A C 1
ATOM 734 O O . ASN A 1 93 ? -36.565 -14.302 0.900 1.00 62.12 93 ASN A O 1
ATOM 738 N N . ILE A 1 94 ? -34.579 -13.939 -0.065 1.00 64.31 94 ILE A N 1
ATOM 739 C CA . ILE A 1 94 ? -34.813 -12.534 -0.440 1.00 64.31 94 ILE A CA 1
ATOM 740 C C . ILE A 1 94 ? -35.884 -12.336 -1.530 1.00 64.31 94 ILE A C 1
ATOM 742 O O . ILE A 1 94 ? -36.300 -11.204 -1.761 1.00 64.31 94 ILE A O 1
ATOM 746 N N . PHE A 1 95 ? -36.356 -13.411 -2.170 1.00 76.31 95 PHE A N 1
ATOM 747 C CA . PHE A 1 95 ? -37.415 -13.379 -3.186 1.00 76.31 95 PHE A CA 1
ATOM 748 C C . PHE A 1 95 ? -38.785 -13.837 -2.672 1.00 76.31 95 PHE A C 1
ATOM 750 O O . PHE A 1 95 ? -39.739 -13.847 -3.449 1.00 76.31 95 PHE A O 1
ATOM 757 N N . ASP A 1 96 ? -38.916 -14.188 -1.387 1.00 69.94 96 ASP A N 1
ATOM 758 C CA . ASP A 1 96 ? -40.231 -14.513 -0.832 1.00 69.94 96 ASP A CA 1
ATOM 759 C C . ASP A 1 96 ? -41.100 -13.254 -0.784 1.00 69.94 96 ASP A C 1
ATOM 761 O O . ASP A 1 96 ? -40.878 -12.336 0.022 1.00 69.94 96 ASP A O 1
ATOM 765 N N . THR A 1 97 ? -42.109 -13.228 -1.652 1.00 63.31 97 THR A N 1
ATOM 766 C CA . THR A 1 97 ? -43.173 -12.227 -1.661 1.00 63.31 97 THR A CA 1
ATOM 767 C C . THR A 1 97 ? -43.872 -12.208 -0.310 1.00 63.31 97 THR A C 1
ATOM 769 O O . THR A 1 97 ? -44.235 -13.254 0.225 1.00 63.31 97 THR A O 1
ATOM 772 N N . VAL A 1 98 ? -44.058 -11.009 0.246 1.00 63.25 98 VAL A N 1
ATOM 773 C CA . VAL A 1 98 ? -44.839 -10.782 1.466 1.00 63.25 98 VAL A CA 1
ATOM 774 C C . VAL A 1 98 ? -46.267 -11.289 1.253 1.00 63.25 98 VAL A C 1
ATOM 776 O O . VAL A 1 98 ? -47.099 -10.620 0.649 1.00 63.25 98 VAL A O 1
ATOM 779 N N . SER A 1 99 ? -46.547 -12.513 1.698 1.00 52.09 99 SER A N 1
ATOM 780 C CA . SER A 1 99 ? -47.905 -13.041 1.696 1.00 52.09 99 SER A CA 1
ATOM 781 C C . SER A 1 99 ? -48.672 -12.345 2.817 1.00 52.09 99 SER A C 1
ATOM 783 O O . SER A 1 99 ? -48.420 -12.598 3.990 1.00 52.09 99 SER A O 1
ATOM 785 N N . ASN A 1 100 ? -49.535 -11.411 2.414 1.00 49.62 100 ASN A N 1
ATOM 786 C CA . ASN A 1 100 ? -50.628 -10.812 3.175 1.00 49.62 100 ASN A CA 1
ATOM 787 C C . ASN A 1 100 ? -50.318 -10.409 4.623 1.00 49.62 100 ASN A C 1
ATOM 789 O O . ASN A 1 100 ? -50.606 -11.137 5.570 1.00 49.62 100 ASN A O 1
ATOM 793 N N . ILE A 1 101 ? -49.901 -9.153 4.804 1.00 50.41 101 ILE A N 1
ATOM 794 C CA . ILE A 1 101 ? -50.341 -8.423 5.994 1.00 50.41 101 ILE A CA 1
ATOM 795 C C . ILE A 1 101 ? -51.826 -8.141 5.762 1.00 50.41 101 ILE A C 1
ATOM 797 O O . ILE A 1 101 ? -52.189 -7.234 5.013 1.00 50.41 101 ILE A O 1
ATOM 801 N N . GLN A 1 102 ? -52.663 -9.006 6.332 1.00 45.69 102 GLN A N 1
ATOM 802 C CA . GLN A 1 102 ? -54.098 -8.814 6.476 1.00 45.69 102 GLN A CA 1
ATOM 803 C C . GLN A 1 102 ? -54.326 -7.403 7.035 1.00 45.69 102 GLN A C 1
ATOM 805 O O . GLN A 1 102 ? -53.962 -7.094 8.168 1.00 45.69 102 GLN A O 1
ATOM 810 N N . THR A 1 103 ? -54.876 -6.534 6.197 1.00 51.03 103 THR A N 1
ATOM 811 C CA . THR A 1 103 ? -55.532 -5.306 6.625 1.00 51.03 103 THR A CA 1
ATOM 812 C C . THR A 1 103 ? -56.824 -5.735 7.297 1.00 51.03 103 THR A C 1
ATOM 814 O O . THR A 1 103 ? -57.791 -6.034 6.613 1.00 51.03 103 THR A O 1
ATOM 817 N N . ASP A 1 104 ? -56.821 -5.851 8.621 1.00 49.19 104 ASP A N 1
ATOM 818 C CA . ASP A 1 104 ? -58.060 -5.753 9.388 1.00 49.19 104 ASP A CA 1
ATOM 819 C C . ASP A 1 104 ? -57.754 -5.451 10.854 1.00 49.19 104 ASP A C 1
ATOM 821 O O . ASP A 1 104 ? -57.176 -6.268 11.574 1.00 49.19 104 ASP A O 1
ATOM 825 N N . ASN A 1 105 ? -58.058 -4.218 11.259 1.00 44.69 105 ASN A N 1
ATOM 826 C CA . ASN A 1 105 ? -58.972 -3.918 12.363 1.00 44.69 105 ASN A CA 1
ATOM 827 C C . ASN A 1 105 ? -58.918 -2.412 12.643 1.00 44.69 105 ASN A C 1
ATOM 829 O O . ASN A 1 105 ? -58.165 -1.913 13.481 1.00 44.69 105 ASN A O 1
ATOM 833 N N . GLU A 1 106 ? -59.739 -1.697 11.879 1.00 44.78 106 GLU A N 1
ATOM 834 C CA . GLU A 1 106 ? -60.281 -0.389 12.229 1.00 44.78 106 GLU A CA 1
ATOM 835 C C . GLU A 1 106 ? -61.054 -0.500 13.564 1.00 44.78 106 GLU A C 1
ATOM 837 O O . GLU A 1 106 ? -61.798 -1.466 13.752 1.00 44.78 106 GLU A O 1
ATOM 842 N N . PRO A 1 107 ? -60.892 0.432 14.522 1.00 48.78 107 PRO A N 1
ATOM 843 C CA . PRO A 1 107 ? -61.632 0.381 15.775 1.00 48.78 107 PRO A CA 1
ATOM 844 C C . PRO A 1 107 ? -63.047 0.932 15.561 1.00 48.78 107 PRO A C 1
ATOM 846 O O . PRO A 1 107 ? -63.235 2.138 15.410 1.00 48.78 107 PRO A O 1
ATOM 849 N N . SER A 1 108 ? -64.056 0.060 15.571 1.00 45.38 108 SER A N 1
ATOM 850 C CA . SER A 1 108 ? -65.454 0.481 15.687 1.00 45.38 108 SER A CA 1
ATOM 851 C C . SER A 1 108 ? -65.825 0.726 17.154 1.00 45.38 108 SER A C 1
ATOM 853 O O . SER A 1 108 ? -65.545 -0.119 18.004 1.00 45.38 108 SER A O 1
ATOM 855 N N . HIS A 1 109 ? -66.449 1.885 17.377 1.00 42.31 109 HIS A N 1
ATOM 856 C CA . HIS A 1 109 ? -67.106 2.407 18.583 1.00 42.31 109 HIS A CA 1
ATOM 857 C C . HIS A 1 109 ? -67.745 1.399 19.548 1.00 42.31 109 HIS A C 1
ATOM 859 O O . HIS A 1 109 ? -68.396 0.442 19.073 1.00 42.31 109 HIS A O 1
#